Protein AF-A0A9D8G667-F1 (afdb_monomer)

Radius of gyration: 14.23 Å; Cα contacts (8 Å, |Δi|>4): 31; chains: 1; bounding box: 29×26×32 Å

Mean predicted aligned error: 10.14 Å

pLDDT: mean 72.73, std 14.42, range [38.34, 92.25]

Sequence (67 aa):
MKRRIYQHNTGKVLSTKSRTPFILEYFEEFSDRLAARTREKYFKTAAGRRFLDKSIRAGGGMADTYV

Structure (mmCIF, N/CA/C/O backbone):
data_AF-A0A9D8G667-F1
#
_entry.id   AF-A0A9D8G667-F1
#
loop_
_atom_site.group_PDB
_atom_site.id
_atom_site.type_symbol
_atom_site.label_atom_id
_atom_sit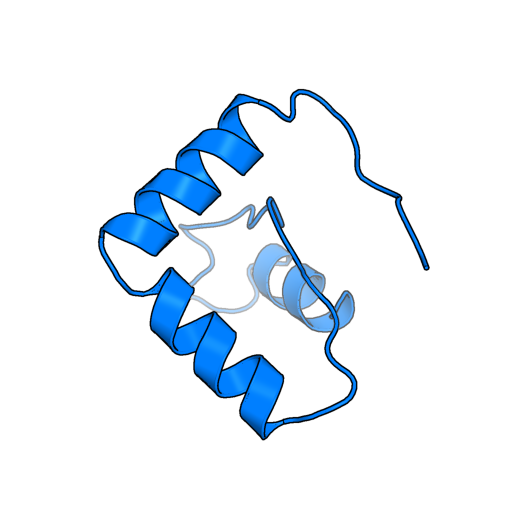e.label_alt_id
_atom_site.label_comp_id
_atom_site.label_asym_id
_atom_site.label_entity_id
_atom_site.label_seq_id
_atom_site.pdbx_PDB_ins_code
_atom_site.Cartn_x
_atom_site.Cartn_y
_atom_site.Cartn_z
_atom_site.occupancy
_atom_site.B_iso_or_equiv
_atom_site.auth_seq_id
_atom_site.auth_comp_id
_atom_site.auth_asym_id
_atom_site.auth_atom_id
_atom_site.pdbx_PDB_model_num
ATOM 1 N N . MET A 1 1 ? -4.789 -16.580 4.513 1.00 59.78 1 MET A N 1
ATOM 2 C CA . MET A 1 1 ? -5.352 -15.207 4.479 1.00 59.78 1 MET A CA 1
ATOM 3 C C . MET A 1 1 ? -6.522 -14.990 5.454 1.00 59.78 1 MET A C 1
ATOM 5 O O . MET A 1 1 ? -6.428 -14.118 6.313 1.00 59.78 1 MET A O 1
ATOM 9 N N . LYS A 1 2 ? -7.583 -15.816 5.410 1.00 61.66 2 LYS A N 1
ATOM 10 C CA . LYS A 1 2 ? -8.836 -15.653 6.191 1.00 61.66 2 LYS A CA 1
ATOM 11 C C . LYS A 1 2 ? -8.653 -15.464 7.713 1.00 61.66 2 LYS A C 1
ATOM 13 O O . LYS A 1 2 ? -9.279 -14.594 8.311 1.00 61.66 2 LYS A O 1
ATOM 18 N N . ARG A 1 3 ? -7.721 -16.200 8.335 1.00 68.12 3 ARG A N 1
ATOM 19 C CA . ARG A 1 3 ? -7.445 -16.118 9.786 1.00 68.12 3 ARG A CA 1
ATOM 20 C C . ARG A 1 3 ? -6.950 -14.737 10.240 1.00 68.12 3 ARG A C 1
ATOM 22 O O . ARG A 1 3 ? -7.270 -14.313 11.344 1.00 68.12 3 ARG A O 1
ATOM 29 N N . ARG A 1 4 ? -6.184 -14.029 9.400 1.00 68.44 4 ARG A N 1
ATOM 30 C CA . ARG A 1 4 ? -5.596 -12.722 9.741 1.00 68.44 4 ARG A CA 1
ATOM 31 C C . ARG A 1 4 ? -6.657 -11.625 9.736 1.00 68.44 4 ARG A C 1
ATOM 33 O O . ARG A 1 4 ? -6.732 -10.850 10.680 1.00 68.44 4 ARG A O 1
ATOM 40 N N . ILE A 1 5 ? -7.508 -11.615 8.712 1.00 69.31 5 ILE A N 1
ATOM 41 C CA . ILE A 1 5 ? -8.618 -10.661 8.580 1.00 69.31 5 ILE A CA 1
ATOM 42 C C . ILE A 1 5 ? -9.588 -10.824 9.750 1.00 69.31 5 ILE A C 1
ATOM 44 O O . ILE A 1 5 ? -9.915 -9.840 10.404 1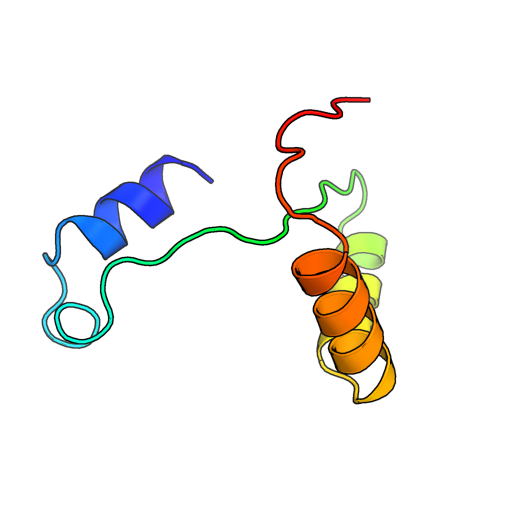.00 69.31 5 ILE A O 1
ATOM 48 N N . TYR A 1 6 ? -9.956 -12.065 10.084 1.00 70.50 6 TYR A N 1
ATOM 49 C CA . TYR A 1 6 ? -10.793 -12.345 11.249 1.00 70.50 6 TYR A CA 1
ATOM 50 C C . TYR A 1 6 ? -10.163 -11.815 12.546 1.00 70.50 6 TYR A C 1
ATOM 52 O O . TYR A 1 6 ? -10.807 -11.081 13.284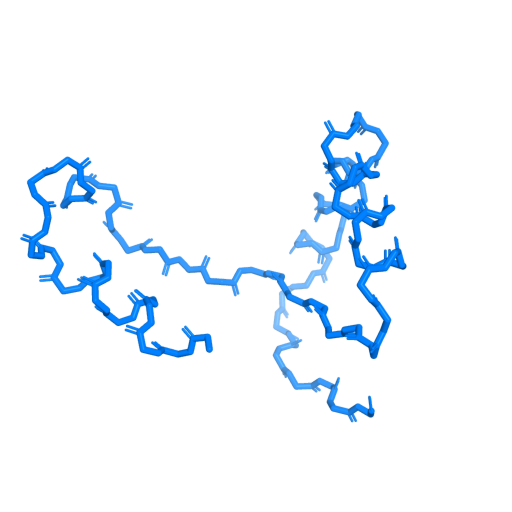 1.00 70.50 6 TYR A O 1
ATOM 60 N N . GLN A 1 7 ? -8.878 -12.088 12.800 1.00 69.12 7 GLN A N 1
ATOM 61 C CA . GLN A 1 7 ? -8.201 -11.584 14.002 1.00 69.12 7 GLN A CA 1
ATOM 62 C C . GLN A 1 7 ? -8.164 -10.049 14.078 1.00 69.12 7 GLN A C 1
ATOM 64 O O . GLN A 1 7 ? -8.426 -9.495 15.144 1.00 69.12 7 GLN A O 1
ATOM 69 N N . HIS A 1 8 ? -7.905 -9.351 12.969 1.00 68.88 8 HIS A N 1
ATOM 70 C CA . HIS A 1 8 ? -7.938 -7.885 12.954 1.00 68.88 8 HIS A CA 1
ATOM 71 C C . HIS A 1 8 ? -9.356 -7.330 13.134 1.00 68.88 8 HIS A C 1
ATOM 73 O O . HIS A 1 8 ? -9.531 -6.394 13.910 1.00 68.88 8 HIS A O 1
ATOM 79 N N . ASN A 1 9 ? -10.363 -7.943 12.503 1.00 68.25 9 ASN A N 1
ATOM 80 C CA . ASN A 1 9 ? -11.770 -7.538 12.609 1.00 68.25 9 ASN A CA 1
ATOM 81 C C . ASN A 1 9 ? -12.396 -7.866 13.969 1.00 68.25 9 ASN A C 1
ATOM 83 O O . ASN A 1 9 ? -13.320 -7.182 14.388 1.00 68.25 9 ASN A O 1
ATOM 87 N N . THR A 1 10 ? -11.858 -8.842 14.706 1.00 68.75 10 THR A N 1
ATOM 88 C CA . THR A 1 10 ? -12.290 -9.129 16.087 1.00 68.75 10 THR A CA 1
ATOM 89 C C . THR A 1 10 ? -11.858 -8.064 17.103 1.00 68.75 10 THR A C 1
ATOM 91 O O . THR A 1 10 ? -12.166 -8.195 18.284 1.00 68.75 10 THR A O 1
ATOM 94 N N . GLY A 1 11 ? -11.129 -7.018 16.687 1.00 62.62 11 GLY A N 1
ATOM 95 C CA . GLY A 1 11 ? -10.832 -5.856 17.535 1.00 62.62 11 GLY A CA 1
ATOM 96 C C . GLY A 1 11 ? -9.938 -6.150 18.746 1.00 62.62 11 GLY A C 1
ATOM 97 O O . GLY A 1 11 ? -9.843 -5.322 19.649 1.00 62.62 11 GLY A O 1
ATOM 98 N N . LYS A 1 12 ? -9.266 -7.311 18.775 1.00 65.81 12 LYS A N 1
ATOM 99 C CA . LYS A 1 12 ? -8.397 -7.750 19.886 1.00 65.81 12 LYS A CA 1
ATOM 100 C C . LYS A 1 12 ? -7.108 -6.933 20.027 1.00 65.81 12 LYS A C 1
ATOM 102 O O . LYS A 1 12 ? -6.414 -7.054 21.029 1.00 65.81 12 LYS A O 1
ATOM 107 N N . VAL A 1 13 ? -6.783 -6.110 19.033 1.00 70.62 13 VAL A N 1
ATOM 108 C CA . VAL A 1 13 ? -5.589 -5.261 19.016 1.00 70.62 13 VAL A CA 1
ATOM 109 C C . VAL A 1 13 ? -6.017 -3.806 19.189 1.00 70.62 13 VAL A C 1
ATOM 111 O O . VAL A 1 13 ? -6.706 -3.259 18.327 1.00 70.62 13 VAL A O 1
ATOM 114 N N . LEU A 1 14 ? -5.585 -3.172 20.288 1.00 66.06 14 LEU A N 1
ATOM 115 C CA . LEU A 1 14 ? -5.960 -1.796 20.652 1.00 66.06 14 LEU A CA 1
ATOM 116 C C . LEU A 1 14 ? -5.729 -0.791 19.510 1.00 66.06 14 LEU A C 1
ATOM 118 O O . LEU A 1 14 ? -6.573 0.063 19.263 1.00 66.06 14 LEU A O 1
ATOM 122 N N . SER A 1 15 ? -4.613 -0.922 18.787 1.00 66.50 15 SER A N 1
ATOM 123 C CA . SER A 1 15 ? -4.217 0.003 17.719 1.00 66.50 15 SER A CA 1
ATOM 124 C C . SER A 1 15 ? -4.990 -0.170 16.408 1.00 66.50 15 SER A C 1
ATOM 126 O O . SER A 1 15 ? -5.032 0.758 15.604 1.00 66.50 15 SER A O 1
ATOM 128 N N . THR A 1 16 ? -5.609 -1.332 16.168 1.00 64.00 16 THR A N 1
ATOM 129 C CA . THR A 1 16 ? -6.390 -1.588 14.944 1.00 64.00 16 THR A CA 1
ATOM 130 C C . THR A 1 16 ? -7.896 -1.600 15.189 1.00 64.00 16 THR A C 1
ATOM 132 O O . THR A 1 16 ? -8.649 -1.544 14.224 1.00 64.00 16 THR A O 1
ATOM 135 N N . LYS A 1 17 ? -8.339 -1.625 16.455 1.00 64.44 17 LYS A N 1
ATOM 136 C CA . LYS A 1 17 ? -9.753 -1.661 16.868 1.00 64.44 17 LYS A CA 1
ATOM 137 C C . LYS A 1 17 ? -10.567 -0.449 16.394 1.00 64.44 17 LYS 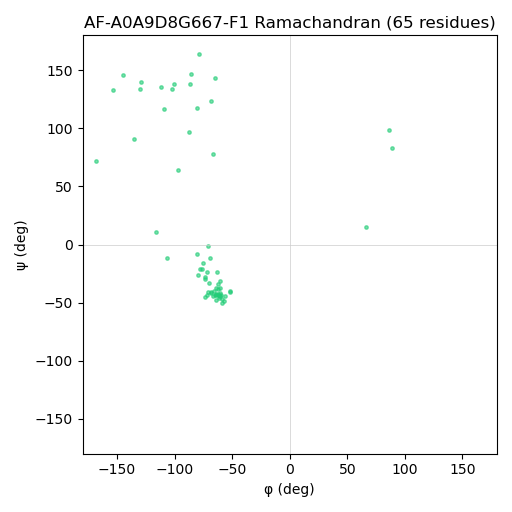A C 1
ATOM 139 O O . LYS A 1 17 ? -11.748 -0.592 16.118 1.00 64.44 17 LYS A O 1
ATOM 144 N N . SER A 1 18 ? -9.960 0.731 16.265 1.00 70.00 18 SER A N 1
ATOM 145 C CA . SER A 1 18 ? -10.642 1.940 15.770 1.00 70.00 18 SER A CA 1
ATOM 146 C C . SER A 1 18 ? -10.764 2.008 14.243 1.00 70.00 18 SER A C 1
ATOM 148 O O . SER A 1 18 ? -11.424 2.900 13.722 1.00 70.00 18 SER A O 1
ATOM 150 N N . ARG A 1 19 ? -10.112 1.090 13.516 1.00 70.81 19 ARG A N 1
ATOM 151 C CA . ARG A 1 19 ? -10.032 1.080 12.044 1.00 70.81 19 ARG A CA 1
ATOM 152 C C . ARG A 1 19 ? -10.702 -0.149 11.420 1.00 70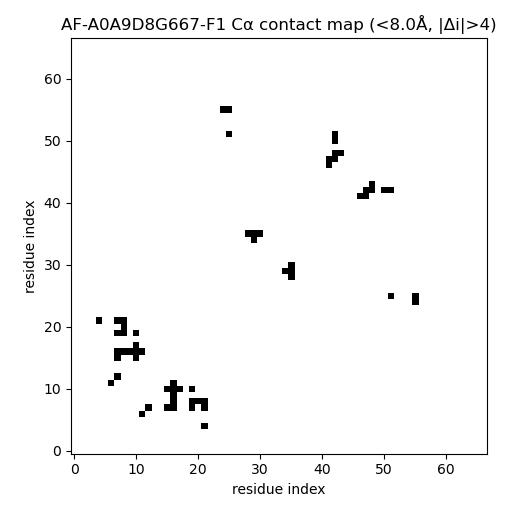.81 19 ARG A C 1
ATOM 154 O O . ARG A 1 19 ? -10.510 -0.410 10.238 1.00 70.81 19 ARG A O 1
ATOM 161 N N . THR A 1 20 ? -11.451 -0.910 12.216 1.00 65.00 20 THR A N 1
ATOM 162 C CA . THR A 1 20 ? -12.284 -2.027 11.755 1.00 65.00 20 THR A CA 1
ATOM 163 C C . THR A 1 20 ? -13.661 -1.528 11.311 1.00 65.00 20 THR A C 1
ATOM 165 O O . THR A 1 20 ? -14.181 -0.611 11.945 1.00 65.00 20 THR A O 1
ATOM 168 N N . PRO A 1 21 ? -14.293 -2.156 10.303 1.00 71.19 21 PRO A N 1
ATOM 169 C CA . PRO A 1 21 ? -13.901 -3.422 9.678 1.00 71.19 21 PRO A CA 1
ATOM 170 C C . PRO A 1 21 ? -12.886 -3.257 8.535 1.00 71.19 21 PRO A C 1
ATOM 172 O O . PRO A 1 21 ? -13.017 -2.384 7.685 1.00 71.19 21 PRO A O 1
ATOM 175 N N . PHE A 1 22 ? -11.890 -4.144 8.482 1.00 72.38 22 PHE A N 1
ATOM 176 C CA . PHE A 1 22 ? -11.036 -4.315 7.309 1.00 72.38 22 PHE A CA 1
ATOM 177 C C . PHE A 1 22 ? -11.766 -5.185 6.285 1.00 72.38 22 PHE A C 1
ATOM 179 O O . PHE A 1 22 ? -12.055 -6.357 6.558 1.00 72.38 22 PHE A O 1
ATOM 186 N N . ILE A 1 23 ? -12.035 -4.611 5.116 1.00 71.81 23 ILE A N 1
ATOM 187 C CA . ILE A 1 23 ? -12.620 -5.294 3.960 1.00 71.81 23 ILE A CA 1
ATOM 188 C C . ILE A 1 23 ? -11.489 -5.581 2.966 1.00 71.81 23 ILE A C 1
ATOM 190 O O . ILE A 1 23 ? -10.622 -4.736 2.733 1.00 71.81 23 ILE A O 1
ATOM 194 N N . LEU A 1 24 ? -11.443 -6.809 2.447 1.00 73.25 24 LEU A N 1
ATOM 195 C CA . LEU A 1 24 ? -10.465 -7.207 1.440 1.00 73.25 24 LEU A CA 1
ATOM 196 C C . LEU A 1 24 ? -11.029 -6.884 0.054 1.00 73.25 24 LEU A C 1
ATOM 198 O O . LEU A 1 24 ? -11.790 -7.671 -0.491 1.00 73.25 24 LEU A O 1
ATOM 202 N N . GLU A 1 25 ? -10.635 -5.739 -0.495 1.00 73.56 25 GLU A N 1
ATOM 203 C CA . GLU A 1 25 ? -11.107 -5.264 -1.806 1.00 73.56 25 GLU A CA 1
ATOM 204 C C . GLU A 1 25 ? -10.378 -5.931 -2.986 1.00 73.56 25 GLU A C 1
ATOM 206 O O . GLU A 1 25 ? -10.910 -6.012 -4.087 1.00 73.56 25 GLU A O 1
ATOM 211 N N . TYR A 1 26 ? -9.138 -6.389 -2.780 1.00 78.25 26 TYR A N 1
ATOM 212 C CA . TYR A 1 26 ? -8.308 -6.964 -3.839 1.00 78.25 26 TYR A CA 1
ATOM 213 C C . TYR A 1 26 ? -7.287 -7.952 -3.276 1.00 78.25 26 TYR A C 1
ATOM 215 O O . TYR A 1 26 ? -6.583 -7.639 -2.308 1.00 78.25 26 TYR A O 1
ATOM 223 N N . PHE A 1 27 ? -7.165 -9.123 -3.898 1.00 81.56 27 PHE A N 1
ATOM 224 C CA . PHE A 1 27 ? -6.061 -10.049 -3.661 1.00 81.56 27 PHE A CA 1
ATOM 225 C C . PHE A 1 27 ? -5.674 -10.762 -4.960 1.00 81.56 27 PHE A C 1
ATOM 227 O O . PHE A 1 27 ? -6.524 -11.045 -5.793 1.00 81.56 27 PHE A O 1
ATOM 234 N N . GLU A 1 28 ? -4.385 -11.051 -5.110 1.00 80.88 28 GLU A N 1
ATOM 235 C CA . GLU A 1 28 ? -3.830 -11.861 -6.198 1.00 80.88 28 GLU A CA 1
ATOM 236 C C . GLU A 1 28 ? -2.944 -12.941 -5.568 1.00 80.88 28 GLU A C 1
ATOM 238 O O . GLU A 1 28 ? -2.215 -12.666 -4.605 1.00 80.88 28 GLU A O 1
ATOM 243 N N . GLU A 1 29 ? -2.996 -14.158 -6.103 1.00 85.19 29 GLU A N 1
ATOM 244 C CA . GLU A 1 29 ? -2.102 -15.249 -5.718 1.00 85.19 29 GLU A CA 1
ATOM 245 C C . GLU A 1 29 ? -0.982 -15.391 -6.752 1.00 85.19 29 GLU A C 1
ATOM 247 O O . GLU A 1 29 ? -1.197 -15.277 -7.956 1.00 85.19 29 GLU A O 1
ATOM 252 N N . PHE A 1 30 ? 0.241 -15.612 -6.274 1.00 83.31 30 PHE A N 1
ATOM 253 C CA . PHE A 1 30 ? 1.424 -15.769 -7.114 1.00 83.31 30 PHE A CA 1
ATOM 254 C C . PHE A 1 30 ? 2.168 -17.031 -6.699 1.00 83.31 30 PHE A C 1
ATOM 256 O O . PHE A 1 30 ? 2.421 -17.242 -5.512 1.00 83.31 30 PHE A O 1
ATOM 263 N N . SER A 1 31 ? 2.564 -17.839 -7.680 1.00 87.12 31 SER A N 1
ATOM 264 C CA . SER A 1 31 ? 3.347 -19.064 -7.465 1.00 87.12 31 SER A CA 1
ATOM 265 C C . SER A 1 31 ? 4.806 -18.760 -7.111 1.00 87.12 31 SER A C 1
ATOM 267 O O . SER A 1 31 ? 5.445 -19.522 -6.392 1.00 87.12 31 SER A O 1
ATOM 269 N N . ASP A 1 32 ? 5.329 -17.631 -7.602 1.00 92.25 32 ASP A N 1
ATOM 270 C CA . ASP A 1 32 ? 6.710 -17.206 -7.401 1.00 92.25 32 ASP A CA 1
ATOM 271 C C . ASP A 1 32 ? 6.816 -15.961 -6.504 1.00 92.25 32 ASP A C 1
ATOM 273 O O . ASP A 1 32 ? 6.099 -14.964 -6.652 1.00 92.25 32 ASP A O 1
ATOM 277 N N . ARG A 1 33 ? 7.771 -15.999 -5.569 1.00 88.25 33 ARG A N 1
ATOM 278 C CA . ARG A 1 33 ? 7.981 -14.927 -4.587 1.00 88.25 33 ARG A CA 1
ATOM 279 C C . ARG A 1 33 ? 8.543 -13.653 -5.223 1.00 88.25 33 ARG A C 1
ATOM 281 O O . ARG A 1 33 ? 8.247 -12.554 -4.742 1.00 88.25 33 ARG A O 1
ATOM 288 N N . LEU A 1 34 ? 9.374 -13.767 -6.259 1.00 90.88 34 LEU A N 1
ATOM 289 C CA . LEU A 1 34 ? 9.965 -12.618 -6.948 1.00 90.88 34 LEU A CA 1
ATOM 290 C C . LEU A 1 34 ? 8.900 -11.882 -7.769 1.00 90.88 34 LEU A C 1
ATOM 292 O O . LEU A 1 34 ? 8.837 -10.646 -7.727 1.00 90.88 34 LEU A O 1
ATOM 296 N N . ALA A 1 35 ? 8.023 -12.636 -8.435 1.00 86.06 35 ALA A N 1
ATOM 297 C CA . ALA A 1 35 ? 6.853 -12.106 -9.127 1.00 86.06 35 ALA A CA 1
ATOM 298 C C . ALA A 1 35 ? 5.927 -11.355 -8.154 1.00 86.06 35 ALA A C 1
ATOM 300 O O . ALA A 1 35 ? 5.636 -10.175 -8.371 1.00 86.06 35 ALA A O 1
ATOM 301 N N . ALA A 1 36 ? 5.584 -11.977 -7.017 1.00 87.12 36 ALA A N 1
ATOM 302 C CA . ALA A 1 36 ? 4.769 -11.352 -5.973 1.00 87.12 36 ALA A CA 1
ATOM 303 C C . ALA A 1 36 ? 5.384 -10.038 -5.462 1.00 87.12 36 ALA A C 1
ATOM 305 O O . ALA A 1 36 ? 4.704 -9.020 -5.331 1.00 87.12 36 ALA A O 1
ATOM 306 N N . ARG A 1 37 ? 6.702 -10.021 -5.214 1.00 88.25 37 ARG A N 1
ATOM 307 C CA . ARG A 1 37 ? 7.410 -8.825 -4.733 1.00 88.25 37 ARG A CA 1
ATOM 308 C C . ARG A 1 37 ? 7.423 -7.704 -5.7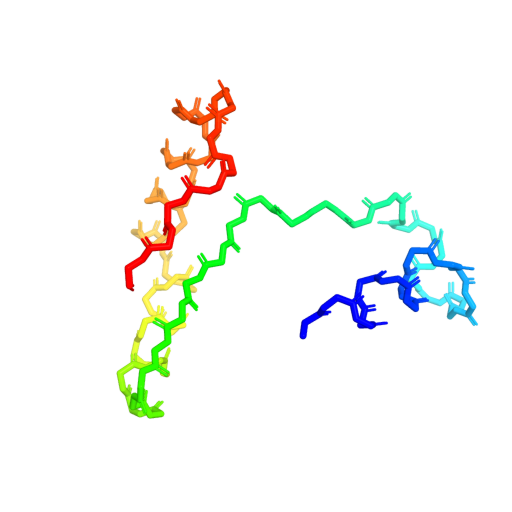70 1.00 88.25 37 ARG A C 1
ATOM 310 O O . ARG A 1 37 ? 7.293 -6.536 -5.406 1.00 88.25 37 ARG A O 1
ATOM 317 N N . THR A 1 38 ? 7.610 -8.038 -7.043 1.00 89.38 38 THR A N 1
ATOM 318 C CA . THR A 1 38 ? 7.588 -7.057 -8.138 1.00 89.38 38 THR A CA 1
ATOM 319 C C . THR A 1 38 ? 6.204 -6.435 -8.265 1.00 89.38 38 THR A C 1
ATOM 321 O O . THR A 1 38 ? 6.084 -5.211 -8.357 1.00 89.38 38 THR A O 1
ATOM 324 N N . ARG A 1 39 ? 5.155 -7.256 -8.158 1.00 87.06 39 ARG A N 1
ATOM 325 C CA . ARG A 1 39 ? 3.771 -6.787 -8.165 1.00 87.06 39 ARG A CA 1
ATOM 326 C C . ARG A 1 39 ? 3.438 -5.918 -6.952 1.00 87.06 39 ARG A C 1
ATOM 328 O O . ARG A 1 39 ? 2.875 -4.839 -7.111 1.00 87.06 39 ARG A O 1
ATOM 335 N N . GLU A 1 40 ? 3.868 -6.312 -5.755 1.00 86.62 40 GLU A N 1
ATOM 336 C CA . GLU A 1 40 ? 3.684 -5.504 -4.543 1.00 86.62 40 GLU A CA 1
ATOM 337 C C . GLU A 1 40 ? 4.359 -4.129 -4.676 1.00 86.62 40 GLU A C 1
ATOM 339 O O . GLU A 1 40 ? 3.776 -3.098 -4.330 1.00 86.62 40 GLU A O 1
ATOM 344 N N . LYS A 1 41 ? 5.583 -4.091 -5.220 1.00 88.06 41 LYS A N 1
ATOM 345 C CA . LYS A 1 41 ? 6.280 -2.831 -5.510 1.00 88.06 41 LYS A CA 1
ATOM 346 C C . LYS A 1 41 ? 5.507 -1.985 -6.518 1.00 88.06 41 LYS A C 1
ATOM 348 O O . LYS A 1 41 ? 5.368 -0.786 -6.295 1.00 88.06 41 LYS A O 1
ATOM 353 N N . TYR A 1 42 ? 4.977 -2.593 -7.578 1.00 88.44 42 TYR A N 1
ATOM 354 C CA . TYR A 1 42 ? 4.145 -1.901 -8.559 1.00 88.44 42 TYR A CA 1
ATOM 355 C C . TYR A 1 42 ? 2.909 -1.271 -7.907 1.00 88.44 42 TYR A C 1
ATOM 357 O O . TYR A 1 42 ? 2.670 -0.080 -8.103 1.00 88.44 42 TYR A O 1
ATOM 365 N N . PHE A 1 43 ? 2.184 -1.999 -7.054 1.00 84.94 43 PHE A N 1
ATOM 366 C CA . PHE A 1 43 ? 1.010 -1.469 -6.348 1.00 84.94 43 PHE A CA 1
ATOM 367 C C . PHE A 1 43 ? 1.321 -0.309 -5.395 1.00 84.94 43 PHE A C 1
ATOM 369 O O . PHE A 1 43 ? 0.459 0.531 -5.141 1.00 84.94 43 PHE A O 1
ATOM 376 N N . LYS A 1 44 ? 2.564 -0.200 -4.913 1.00 84.12 44 LYS A N 1
ATOM 377 C CA . LYS A 1 44 ? 3.022 0.946 -4.111 1.00 84.12 44 LYS A CA 1
ATOM 378 C C . LYS A 1 44 ? 3.283 2.209 -4.949 1.00 84.12 44 LYS A C 1
ATOM 380 O O . LYS A 1 44 ? 3.348 3.295 -4.372 1.00 84.12 44 LYS A O 1
ATOM 385 N N . THR A 1 45 ? 3.392 2.103 -6.278 1.00 91.44 45 THR A N 1
ATOM 386 C CA . THR A 1 45 ? 3.577 3.252 -7.188 1.00 91.44 45 THR A CA 1
ATOM 387 C C . THR A 1 45 ? 2.273 4.013 -7.457 1.00 91.44 45 THR A C 1
ATOM 389 O O . THR A 1 45 ? 1.176 3.498 -7.248 1.00 91.44 45 THR A O 1
ATOM 392 N N . ALA A 1 46 ? 2.373 5.240 -7.981 1.00 86.50 46 ALA A N 1
ATOM 393 C CA . ALA A 1 46 ? 1.206 6.031 -8.382 1.00 86.50 46 ALA A CA 1
ATOM 394 C C . ALA A 1 46 ? 0.373 5.347 -9.484 1.00 86.50 46 ALA A C 1
ATOM 396 O O . ALA A 1 46 ? -0.855 5.394 -9.444 1.00 86.50 46 ALA A O 1
ATOM 397 N N . ALA A 1 47 ? 1.029 4.675 -10.436 1.00 86.19 47 ALA A N 1
ATOM 398 C CA . ALA A 1 47 ? 0.357 3.911 -11.485 1.00 86.19 47 ALA A CA 1
ATOM 399 C C . ALA A 1 47 ? -0.385 2.696 -10.908 1.00 86.19 47 ALA A C 1
ATOM 401 O O . ALA A 1 47 ? -1.552 2.483 -11.225 1.00 86.19 47 ALA A O 1
ATOM 402 N N . GLY A 1 48 ? 0.252 1.960 -9.992 1.00 85.75 48 GLY A N 1
ATOM 403 C CA . GLY A 1 48 ? -0.379 0.839 -9.298 1.00 85.75 48 GLY A CA 1
ATOM 404 C C . GLY A 1 48 ? -1.577 1.256 -8.447 1.00 85.75 48 GLY A C 1
ATOM 405 O O . GLY A 1 48 ? -2.598 0.576 -8.461 1.00 85.75 48 GLY A O 1
ATOM 406 N N . ARG A 1 49 ? -1.515 2.416 -7.780 1.00 83.75 49 ARG A N 1
ATOM 407 C CA . ARG A 1 49 ? -2.672 2.985 -7.068 1.00 83.75 49 ARG A CA 1
ATOM 408 C C . ARG A 1 49 ? -3.829 3.310 -8.008 1.00 83.75 49 ARG A C 1
ATOM 410 O O . ARG A 1 49 ? -4.958 2.996 -7.669 1.00 83.75 49 ARG A O 1
ATOM 417 N N . ARG A 1 50 ? -3.565 3.885 -9.189 1.00 86.44 50 ARG A N 1
ATOM 418 C CA . ARG A 1 50 ? -4.600 4.135 -10.215 1.00 86.44 50 ARG A CA 1
ATOM 419 C C . ARG A 1 50 ? -5.196 2.837 -10.754 1.00 86.44 50 ARG A C 1
ATOM 421 O O . ARG A 1 50 ? -6.392 2.778 -11.010 1.00 86.44 50 ARG A O 1
ATOM 428 N N . PHE A 1 51 ? -4.375 1.801 -10.912 1.00 86.38 51 PHE A N 1
ATOM 429 C CA . PHE A 1 51 ? -4.845 0.475 -11.303 1.00 86.38 51 PHE A CA 1
ATOM 430 C C . PHE A 1 51 ? -5.767 -0.131 -10.240 1.00 86.38 51 PHE A C 1
ATOM 432 O O . PHE A 1 51 ? -6.848 -0.601 -10.583 1.00 86.38 51 PHE A O 1
ATOM 439 N N . LEU A 1 52 ? -5.373 -0.086 -8.962 1.00 82.88 52 LEU A N 1
ATOM 440 C CA . LEU A 1 52 ? -6.208 -0.555 -7.853 1.00 82.88 52 LEU A CA 1
ATOM 441 C C . LEU A 1 52 ? -7.498 0.250 -7.766 1.00 82.88 52 LEU A C 1
ATOM 443 O O . LEU A 1 52 ? -8.567 -0.325 -7.658 1.00 82.88 52 LEU A O 1
ATOM 447 N N . ASP A 1 53 ? -7.407 1.569 -7.891 1.00 82.25 53 ASP A N 1
ATOM 448 C CA . ASP A 1 53 ? -8.560 2.455 -7.866 1.00 82.25 53 ASP A CA 1
ATOM 449 C C . ASP A 1 53 ? -9.551 2.140 -8.991 1.00 82.25 53 ASP A C 1
ATOM 451 O O . ASP A 1 53 ? -10.745 2.019 -8.743 1.00 82.25 53 ASP A O 1
ATOM 455 N N . LYS A 1 54 ? -9.054 1.906 -10.212 1.00 81.75 54 LYS A N 1
ATOM 456 C CA . LYS A 1 54 ? -9.877 1.449 -11.335 1.00 81.75 54 LYS A CA 1
ATOM 457 C C . LYS A 1 54 ? -10.465 0.063 -11.080 1.00 81.75 54 LYS A C 1
ATOM 459 O O . LYS A 1 54 ? -11.634 -0.136 -11.369 1.00 81.75 54 LYS A O 1
ATOM 464 N N . SER A 1 55 ? -9.682 -0.876 -10.557 1.00 79.31 55 SER A N 1
ATOM 465 C CA . SER A 1 55 ? -10.122 -2.263 -10.338 1.00 79.31 55 SER A CA 1
ATOM 466 C C . S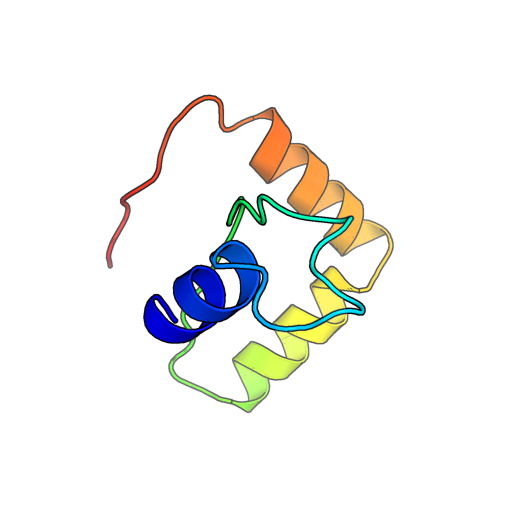ER A 1 55 ? -11.183 -2.354 -9.238 1.00 79.31 55 SER A C 1
ATOM 468 O O . SER A 1 55 ? -12.189 -3.027 -9.412 1.00 79.31 55 SER A O 1
ATOM 470 N N . ILE A 1 56 ? -10.999 -1.606 -8.149 1.00 76.69 56 ILE A N 1
ATOM 471 C CA . ILE A 1 56 ? -11.929 -1.527 -7.019 1.00 76.69 56 ILE A CA 1
ATOM 472 C C . ILE A 1 56 ? -13.189 -0.742 -7.415 1.00 76.69 56 ILE A C 1
ATOM 474 O O . ILE A 1 56 ? -14.298 -1.182 -7.140 1.00 76.69 56 ILE A O 1
ATOM 478 N N . ARG A 1 57 ? -13.056 0.391 -8.124 1.00 66.62 57 ARG A N 1
ATOM 479 C CA . ARG A 1 57 ? -14.214 1.198 -8.564 1.00 66.62 57 ARG A CA 1
ATOM 480 C C . ARG A 1 57 ? -14.998 0.579 -9.716 1.00 66.62 57 ARG A C 1
ATOM 482 O O . ARG A 1 57 ? -16.189 0.844 -9.830 1.00 66.62 57 ARG A O 1
ATOM 489 N N . ALA A 1 58 ? -14.355 -0.217 -10.569 1.00 61.94 58 ALA A N 1
ATOM 490 C CA . ALA A 1 58 ? -15.040 -0.970 -11.619 1.00 61.94 58 ALA A CA 1
ATOM 491 C C . ALA A 1 58 ? -15.744 -2.224 -11.071 1.00 61.94 58 ALA A C 1
ATOM 493 O O . ALA A 1 58 ? -16.667 -2.723 -11.707 1.00 61.94 58 ALA A O 1
ATOM 494 N N . GLY A 1 59 ? -15.327 -2.718 -9.900 1.00 50.69 59 GLY A N 1
ATO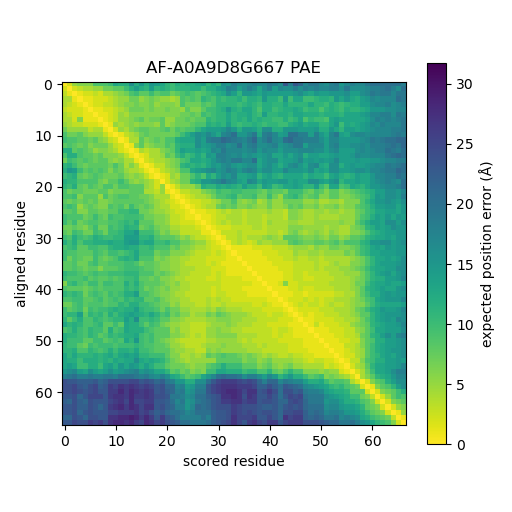M 495 C CA . GLY A 1 59 ? -15.807 -3.945 -9.272 1.00 50.69 59 GLY A CA 1
ATOM 496 C C . GLY A 1 59 ? -16.889 -3.717 -8.222 1.00 50.69 59 GLY A C 1
ATOM 497 O O . GLY A 1 59 ? -16.707 -4.060 -7.057 1.00 50.69 59 GLY A O 1
ATOM 498 N N . GLY A 1 60 ? -18.051 -3.212 -8.635 1.00 44.75 60 GLY A N 1
ATOM 499 C CA . GLY A 1 60 ? -19.294 -3.493 -7.917 1.00 44.75 60 GLY A CA 1
ATOM 500 C C . GLY A 1 60 ? -19.640 -4.979 -8.049 1.00 44.75 60 GLY A C 1
ATOM 501 O O . GLY A 1 60 ? -20.481 -5.334 -8.862 1.00 44.75 60 GLY A O 1
ATOM 502 N N . GLY A 1 61 ? -18.967 -5.831 -7.271 1.00 46.09 61 GLY A N 1
ATOM 503 C CA . GLY A 1 61 ? -19.243 -7.263 -7.140 1.00 46.09 61 GLY A CA 1
ATOM 504 C C . GLY A 1 61 ? -18.558 -8.154 -8.176 1.00 46.09 61 GLY A C 1
ATOM 505 O O . GLY A 1 61 ? -19.079 -8.344 -9.264 1.00 46.09 61 GLY A O 1
ATOM 506 N N . MET A 1 62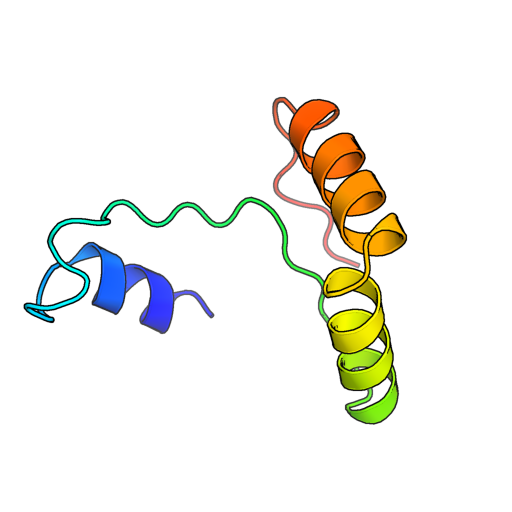 ? -17.429 -8.759 -7.804 1.00 42.84 62 MET A N 1
ATOM 507 C CA . MET A 1 62 ? -16.970 -10.059 -8.322 1.00 42.84 62 MET A CA 1
ATOM 508 C C . MET A 1 62 ? -15.803 -10.546 -7.452 1.00 42.84 62 MET A C 1
ATOM 510 O O . MET A 1 62 ? -14.635 -10.523 -7.831 1.00 42.84 62 MET A O 1
ATOM 514 N N . ALA A 1 63 ? -16.140 -10.949 -6.224 1.00 45.56 63 ALA A N 1
ATOM 515 C CA . ALA A 1 63 ? -15.379 -12.011 -5.584 1.00 45.56 63 ALA A CA 1
ATOM 516 C C . ALA A 1 63 ? -15.600 -13.281 -6.421 1.00 45.56 63 ALA A C 1
ATOM 518 O O . ALA A 1 63 ? -16.700 -13.485 -6.924 1.00 45.56 63 ALA A O 1
ATOM 519 N N . ASP A 1 64 ? -14.561 -14.098 -6.548 1.00 46.22 64 ASP A N 1
ATOM 520 C CA . ASP A 1 64 ? -14.534 -15.384 -7.253 1.00 46.22 64 ASP A CA 1
ATOM 521 C C . ASP A 1 64 ? -14.185 -15.308 -8.747 1.00 46.22 64 ASP A C 1
ATOM 523 O O . ASP A 1 64 ? -15.012 -15.411 -9.648 1.00 46.22 64 ASP A O 1
ATOM 527 N N . THR A 1 65 ? -12.885 -15.253 -9.028 1.00 38.34 65 THR A N 1
ATOM 528 C CA . THR A 1 65 ? -12.349 -15.991 -10.178 1.00 38.34 65 THR A CA 1
ATOM 529 C C . THR A 1 65 ? -11.065 -16.686 -9.744 1.00 38.34 65 THR A C 1
ATOM 531 O O . THR A 1 65 ? -9.982 -16.111 -9.740 1.00 38.34 65 THR A O 1
ATOM 534 N N . TYR A 1 66 ? -11.243 -17.924 -9.282 1.00 42.72 66 TYR A N 1
ATOM 535 C CA . TYR A 1 66 ? -10.196 -18.933 -9.172 1.00 42.72 66 TYR A CA 1
ATOM 536 C C . TYR A 1 66 ? -9.770 -19.345 -10.584 1.00 42.72 66 TYR A C 1
ATOM 538 O O . TYR A 1 66 ? -10.616 -19.824 -11.342 1.00 42.72 66 TYR A O 1
ATOM 546 N N . VAL A 1 67 ? -8.480 -19.217 -10.896 1.00 39.22 67 VAL A N 1
ATOM 547 C CA . VAL A 1 67 ? -7.757 -20.116 -11.810 1.00 39.22 67 VAL A CA 1
ATOM 548 C C . VAL A 1 67 ? -6.356 -20.327 -11.257 1.00 39.22 67 VAL A C 1
ATOM 550 O O . VAL A 1 67 ? -5.724 -19.308 -10.900 1.00 39.22 67 VAL A O 1
#

Secondary structure (DSSP, 8-state):
-HHHHHHHHTT-STTTGGGPPPP-------SSHHHHHHHHHHHHSHHHHHHHHHHHHH-SS------

Foldseek 3Di:
DVVVLVVLQVLPDVVSNVVDDDDCQDDDDDPDPVVVVVLVVCCVDPVVVVVSVCSSVVPPDDDDDDD

Solvent-accessible surface area (backbone atoms only — not comparable to full-atom values): 4357 Å² total; per-residue (Å²): 114,70,71,58,53,50,52,52,52,65,41,79,43,81,90,46,39,86,66,49,77,74,77,87,82,77,86,84,89,65,97,45,70,68,61,44,50,52,51,53,55,42,48,73,34,75,68,28,42,51,50,48,51,50,53,51,70,71,46,83,78,73,84,86,82,89,128